Protein AF-A0A7C9INV6-F1 (afdb_monomer_lite)

Organism: NCBI:txid295255

Radius of gyration: 20.84 Å; chains: 1; bounding box: 30×26×68 Å

Foldseek 3Di:
DDWAAAPLPSPDIDDDDVVRPLDRHDPVCCVVQVVVCVVPDPPVRCSVCVVVSVVVVVVVVVVVVVVVVVVVVVVVVVVVVVVPD

pLDDT: mean 76.13, std 16.33, range [43.38, 91.44]

Structure (mmCIF, N/CA/C/O backbone):
data_AF-A0A7C9INV6-F1
#
_entry.id   AF-A0A7C9INV6-F1
#
loop_
_atom_site.group_PDB
_atom_site.id
_atom_site.type_symbol
_atom_site.label_atom_id
_atom_site.label_alt_id
_atom_site.label_comp_id
_atom_site.label_asym_id
_atom_site.label_entity_id
_atom_site.label_seq_id
_atom_site.pdbx_PDB_ins_code
_atom_site.Cartn_x
_atom_site.Cartn_y
_atom_site.Cartn_z
_atom_site.occupancy
_atom_site.B_iso_or_equiv
_atom_site.auth_seq_id
_atom_site.auth_comp_id
_atom_site.auth_asym_id
_atom_site.auth_atom_id
_atom_site.pdbx_PDB_model_num
ATOM 1 N N . MET A 1 1 ? -15.014 6.958 14.877 1.00 61.16 1 MET A N 1
ATOM 2 C CA . MET A 1 1 ? -14.171 6.648 13.697 1.00 61.16 1 MET A CA 1
ATOM 3 C C . MET A 1 1 ? -12.786 7.203 13.959 1.00 61.16 1 MET A C 1
ATOM 5 O O . MET A 1 1 ? -12.700 8.341 14.405 1.00 61.16 1 MET A O 1
ATOM 9 N N . SER A 1 2 ? -11.732 6.430 13.708 1.00 77.44 2 SER A N 1
ATOM 10 C CA . SER A 1 2 ? -10.353 6.850 14.000 1.00 77.44 2 SER A CA 1
ATOM 11 C C . SER A 1 2 ? -9.662 7.279 12.707 1.00 77.44 2 SER A C 1
ATOM 13 O O . SER A 1 2 ? -9.701 6.549 11.716 1.00 77.44 2 SER A O 1
ATOM 15 N N . ARG A 1 3 ? -9.049 8.468 12.691 1.00 82.19 3 ARG A N 1
ATOM 16 C CA . ARG A 1 3 ? -8.335 8.996 11.517 1.00 82.19 3 ARG A CA 1
ATOM 17 C C . ARG A 1 3 ? -6.883 8.511 11.539 1.00 82.19 3 ARG A C 1
ATOM 19 O O . ARG A 1 3 ? -6.171 8.781 12.502 1.00 82.19 3 ARG A O 1
ATOM 26 N N . LYS A 1 4 ? -6.446 7.819 10.485 1.00 87.31 4 LYS A N 1
ATOM 27 C CA . LYS A 1 4 ? -5.085 7.273 10.339 1.00 87.31 4 LYS A CA 1
ATOM 28 C C . LYS A 1 4 ? -4.384 7.847 9.115 1.00 87.31 4 LYS A C 1
ATOM 30 O O . LYS A 1 4 ? -5.036 8.237 8.152 1.00 87.31 4 LYS A O 1
ATOM 35 N N . THR A 1 5 ? -3.060 7.903 9.158 1.00 90.81 5 THR A N 1
ATOM 36 C CA . THR A 1 5 ? -2.227 8.301 8.014 1.00 90.81 5 THR A CA 1
ATOM 37 C C . THR A 1 5 ? -1.900 7.070 7.169 1.00 90.81 5 THR A C 1
ATOM 39 O O . THR A 1 5 ? -1.592 6.013 7.721 1.00 90.81 5 THR A O 1
ATOM 42 N N . CYS A 1 6 ? -1.990 7.185 5.841 1.00 91.44 6 CYS A N 1
ATOM 43 C CA . CYS A 1 6 ? -1.635 6.101 4.928 1.00 91.44 6 CYS A CA 1
ATOM 44 C C . CYS A 1 6 ? -0.129 5.838 4.960 1.00 91.44 6 CYS A C 1
ATOM 46 O O . CYS A 1 6 ? 0.662 6.734 4.684 1.00 91.44 6 CYS A O 1
ATOM 48 N N . LEU A 1 7 ? 0.272 4.596 5.224 1.00 90.31 7 LEU A N 1
ATOM 49 C CA . LEU A 1 7 ? 1.684 4.210 5.293 1.00 90.31 7 LEU A CA 1
ATOM 50 C C . LEU A 1 7 ? 2.375 4.208 3.912 1.00 90.31 7 LEU A C 1
ATOM 52 O O . LEU A 1 7 ? 3.606 4.205 3.817 1.00 90.31 7 LEU A O 1
ATOM 56 N N . TRP A 1 8 ? 1.592 4.202 2.826 1.00 89.00 8 TRP A N 1
ATOM 57 C CA . TRP A 1 8 ? 2.131 4.173 1.468 1.00 89.00 8 TRP A CA 1
ATOM 58 C C . TRP A 1 8 ? 2.833 5.468 1.068 1.00 89.00 8 TRP A C 1
ATOM 60 O O . TRP A 1 8 ? 3.874 5.431 0.439 1.00 89.00 8 TRP A O 1
ATOM 70 N N . ASP A 1 9 ? 2.343 6.626 1.455 1.00 86.31 9 ASP A N 1
ATOM 71 C CA . ASP A 1 9 ? 2.967 7.903 1.078 1.00 86.31 9 ASP A CA 1
ATOM 72 C C . ASP A 1 9 ? 3.182 8.800 2.292 1.00 86.31 9 ASP A C 1
ATOM 74 O O . ASP A 1 9 ? 3.987 9.721 2.236 1.00 86.31 9 ASP A O 1
A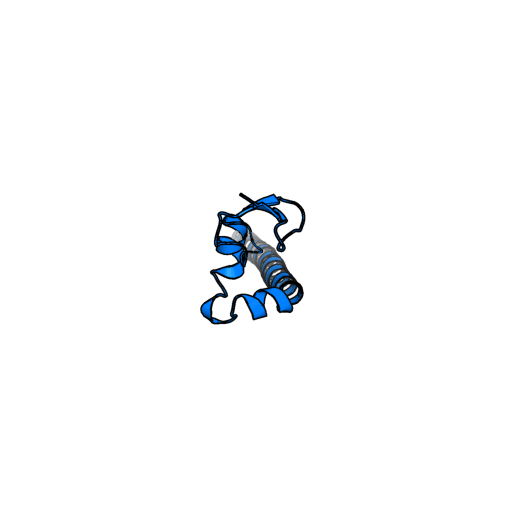TOM 78 N N . ASN A 1 10 ? 2.538 8.490 3.418 1.00 87.19 10 ASN A N 1
ATOM 79 C CA . ASN A 1 10 ? 2.489 9.328 4.608 1.00 87.19 10 ASN A CA 1
ATOM 80 C C . ASN A 1 10 ? 1.973 10.754 4.339 1.00 87.19 10 ASN A C 1
ATOM 82 O O . ASN A 1 10 ? 2.135 11.619 5.197 1.00 87.19 10 ASN A O 1
ATOM 86 N N . THR A 1 11 ? 1.325 11.008 3.195 1.00 87.06 11 THR A N 1
ATOM 87 C CA . THR A 1 11 ? 0.832 12.341 2.821 1.00 87.06 11 THR A CA 1
ATOM 88 C C . THR A 1 11 ? -0.654 12.495 3.100 1.00 87.06 11 THR A C 1
ATOM 90 O O . THR A 1 11 ? -1.086 13.561 3.538 1.00 87.06 11 THR A O 1
ATOM 93 N N . HIS A 1 12 ? -1.448 11.438 2.917 1.00 87.50 12 HIS A N 1
ATOM 94 C CA . HIS A 1 12 ? -2.895 11.519 3.093 1.00 87.50 12 HIS A CA 1
ATOM 95 C C . HIS A 1 12 ? -3.408 10.716 4.291 1.00 87.50 12 HIS A C 1
ATOM 97 O O . HIS A 1 12 ? -2.841 9.708 4.726 1.00 87.50 12 HIS A O 1
ATOM 103 N N . LYS A 1 13 ? -4.531 11.188 4.836 1.00 91.06 13 LYS A N 1
ATOM 104 C CA . LYS A 1 13 ? -5.227 10.574 5.967 1.00 91.06 13 LYS A CA 1
ATOM 105 C C . LYS A 1 13 ? -6.506 9.898 5.489 1.00 91.06 13 LYS A C 1
ATOM 107 O O . LYS A 1 13 ? -7.161 10.379 4.570 1.00 91.06 13 LYS A O 1
ATOM 112 N N . PHE A 1 14 ? -6.881 8.803 6.134 1.00 89.50 14 PHE A N 1
ATOM 113 C CA . PHE A 1 14 ? -8.108 8.067 5.859 1.00 89.50 14 PHE A CA 1
ATOM 114 C C . PHE A 1 14 ? -8.825 7.703 7.162 1.00 89.50 14 PHE A C 1
ATOM 116 O O . PHE A 1 14 ? -8.227 7.654 8.239 1.00 89.50 14 PHE A O 1
ATOM 123 N N . ASN A 1 15 ? -10.134 7.479 7.063 1.00 87.50 15 ASN A N 1
ATOM 124 C CA . ASN A 1 15 ? -10.954 7.087 8.202 1.00 87.50 15 ASN A CA 1
ATOM 125 C C . ASN A 1 15 ? -10.993 5.559 8.300 1.00 87.50 15 ASN A C 1
ATOM 127 O O . ASN A 1 15 ? -11.368 4.888 7.338 1.00 87.50 15 ASN A O 1
ATOM 131 N N . CYS A 1 16 ? -10.653 5.023 9.470 1.00 83.62 16 CYS A N 1
ATOM 132 C CA . CYS A 1 16 ? -10.909 3.631 9.822 1.00 83.62 16 CYS A CA 1
ATOM 133 C C . CYS A 1 16 ? -12.255 3.519 10.541 1.00 83.62 16 CYS A C 1
ATOM 135 O O . CYS A 1 16 ? -12.551 4.296 11.466 1.00 83.62 16 CYS A O 1
ATOM 137 N N . LYS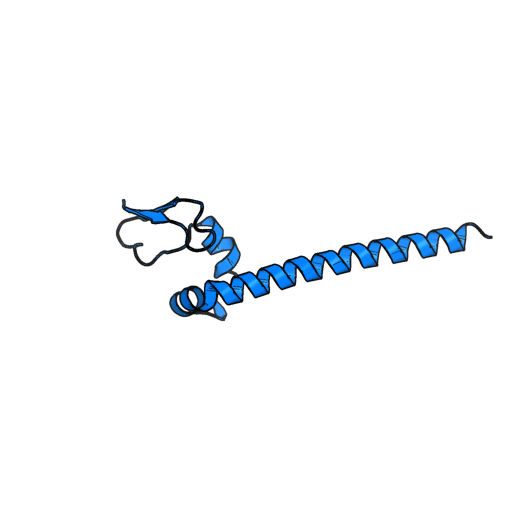 A 1 17 ? -13.057 2.525 10.146 1.00 84.56 17 LYS A N 1
ATOM 138 C CA . LYS A 1 17 ? -14.221 2.115 10.934 1.00 84.56 17 LYS A CA 1
ATOM 139 C C . LYS A 1 17 ? -13.759 1.354 12.179 1.00 84.56 17 LYS A C 1
ATOM 141 O O . LYS A 1 17 ? -12.619 0.894 12.268 1.00 84.56 17 LYS A O 1
ATOM 146 N N . VAL A 1 18 ? -14.658 1.248 13.151 1.00 80.38 18 VAL A N 1
ATOM 147 C CA . VAL A 1 18 ? -14.445 0.432 14.353 1.00 80.38 18 VAL A CA 1
ATOM 148 C C . VAL A 1 18 ? -14.249 -1.027 13.912 1.00 80.38 18 VAL A C 1
ATOM 150 O O . VAL A 1 18 ? -15.011 -1.508 13.077 1.00 80.38 18 VAL A O 1
ATOM 153 N N . GLY A 1 19 ? -13.193 -1.690 14.396 1.00 81.25 19 GLY A N 1
ATOM 154 C CA . GLY A 1 19 ? -12.798 -3.044 13.967 1.00 81.25 19 GLY A CA 1
ATOM 155 C C . GLY A 1 19 ? -11.825 -3.108 12.777 1.00 81.25 19 GLY A C 1
ATOM 156 O O . GLY A 1 19 ? -11.308 -4.177 12.458 1.00 81.25 19 GLY A O 1
ATOM 157 N N . GLU A 1 20 ? -11.505 -1.976 12.139 1.00 81.81 20 GLU A N 1
ATOM 158 C CA . GLU A 1 20 ? -10.544 -1.897 11.022 1.00 81.81 20 GLU A CA 1
ATOM 159 C C . GLU A 1 20 ? -9.215 -1.247 11.430 1.00 81.81 20 GLU A C 1
ATOM 161 O O . GLU A 1 20 ? -8.494 -0.665 10.616 1.00 81.81 20 GLU A O 1
ATOM 166 N N . GLU A 1 21 ? -8.878 -1.309 12.713 1.00 80.38 21 GLU A N 1
ATOM 167 C CA . GLU A 1 21 ? -7.702 -0.633 13.259 1.00 80.38 21 GLU A CA 1
ATOM 168 C C . GLU A 1 21 ? -6.386 -1.254 12.779 1.00 80.38 21 GLU A C 1
ATOM 170 O O . GLU A 1 21 ? -5.359 -0.581 12.751 1.00 80.38 21 GLU A O 1
ATOM 175 N N . TRP A 1 22 ? -6.417 -2.497 12.313 1.00 80.12 22 TRP A N 1
ATOM 176 C CA . TRP A 1 22 ? -5.283 -3.158 11.675 1.00 80.12 22 TRP A CA 1
ATOM 177 C C . TRP A 1 22 ? -4.952 -2.586 10.284 1.00 80.12 22 TRP A C 1
ATOM 179 O O . TRP A 1 22 ? -3.861 -2.835 9.772 1.00 80.12 22 TRP A O 1
ATOM 189 N N . LYS A 1 23 ? -5.841 -1.790 9.665 1.00 83.62 23 LYS A N 1
ATOM 190 C CA . LYS A 1 23 ? -5.566 -1.152 8.369 1.00 83.62 23 LYS A CA 1
ATOM 191 C C . LYS A 1 23 ? -4.582 0.007 8.522 1.00 83.62 23 LYS A C 1
ATOM 193 O O . LYS A 1 23 ? -4.795 0.937 9.298 1.00 83.62 23 LYS A O 1
ATOM 198 N N . PHE A 1 24 ? -3.528 -0.029 7.713 1.00 88.50 24 PHE A N 1
ATOM 199 C CA . PHE A 1 24 ? -2.501 1.017 7.613 1.00 88.50 24 PHE A CA 1
ATOM 200 C C . PHE A 1 24 ? -2.414 1.644 6.210 1.00 88.50 24 PHE A C 1
ATOM 202 O O . PHE A 1 24 ? -1.638 2.571 5.993 1.00 88.50 24 PHE A O 1
ATOM 209 N N . LEU A 1 25 ? -3.226 1.168 5.263 1.00 89.69 25 LEU A N 1
ATOM 210 C CA . LEU A 1 25 ? -3.372 1.727 3.920 1.00 89.69 25 LEU A CA 1
ATOM 211 C C . LEU A 1 25 ? -4.785 2.275 3.741 1.00 89.69 25 LEU A C 1
ATOM 213 O O . LEU A 1 25 ? -5.753 1.680 4.224 1.00 89.69 25 LEU A O 1
ATOM 217 N N . CYS A 1 26 ? -4.913 3.362 2.983 1.00 90.75 26 CYS A N 1
ATOM 218 C CA . CYS A 1 26 ? -6.219 3.782 2.493 1.00 90.75 26 CYS A CA 1
ATOM 219 C C . CYS A 1 26 ? -6.766 2.755 1.483 1.00 90.75 26 CYS A C 1
ATOM 221 O O . CYS A 1 26 ? -6.021 1.941 0.932 1.00 90.75 26 CYS A O 1
ATOM 223 N N . LYS A 1 27 ? -8.070 2.820 1.186 1.00 88.75 27 LYS A N 1
ATOM 224 C CA . LYS A 1 27 ? -8.723 1.902 0.235 1.00 88.75 27 LYS A CA 1
ATOM 225 C C . LYS A 1 27 ? -8.048 1.907 -1.146 1.00 88.75 27 LYS A C 1
ATOM 227 O O . LYS A 1 27 ? -7.875 0.845 -1.736 1.00 88.75 27 LYS A O 1
ATOM 232 N N . SER A 1 28 ? -7.637 3.080 -1.627 1.00 90.00 28 SER A N 1
ATOM 233 C CA . SER A 1 28 ? -7.000 3.238 -2.938 1.00 90.00 28 SER A CA 1
ATOM 234 C C . SER A 1 28 ? -5.599 2.623 -2.978 1.00 90.00 28 SER A C 1
ATOM 236 O O . 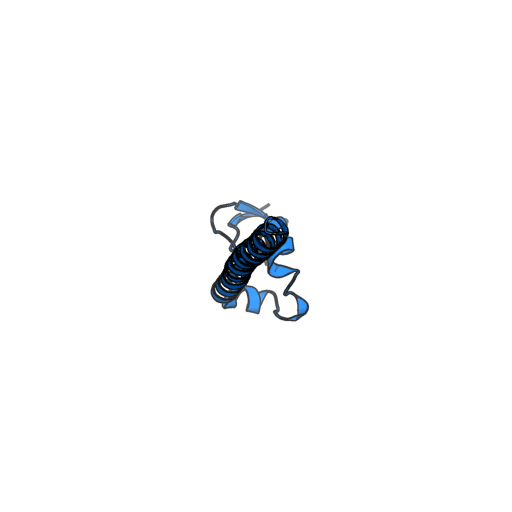SER A 1 28 ? -5.314 1.816 -3.855 1.00 90.00 28 SER A O 1
ATOM 238 N N . CYS A 1 29 ? -4.740 2.929 -2.000 1.00 90.12 29 CYS A N 1
ATOM 239 C CA . CYS A 1 29 ? -3.391 2.363 -1.915 1.00 90.12 29 CYS A CA 1
ATOM 240 C C . CYS A 1 29 ? -3.418 0.859 -1.644 1.00 90.12 29 CYS A C 1
ATOM 242 O O . CYS A 1 29 ? -2.595 0.126 -2.182 1.00 90.12 29 CYS A O 1
ATOM 244 N N . TYR A 1 30 ? -4.383 0.386 -0.854 1.00 89.81 30 TYR A N 1
ATOM 245 C CA . TYR A 1 30 ? -4.606 -1.041 -0.653 1.00 89.81 30 TYR A CA 1
ATOM 246 C C . TYR A 1 30 ? -4.891 -1.751 -1.982 1.00 89.81 30 TYR A C 1
ATOM 248 O O . TYR A 1 30 ? -4.220 -2.725 -2.318 1.00 89.81 30 TYR A O 1
ATOM 256 N N . ALA A 1 31 ? -5.841 -1.232 -2.766 1.00 89.44 31 ALA A N 1
ATOM 257 C CA . ALA A 1 31 ? -6.195 -1.802 -4.063 1.00 89.44 31 ALA A CA 1
ATOM 258 C C . ALA A 1 31 ? -5.050 -1.724 -5.082 1.00 89.44 31 ALA A C 1
ATOM 260 O O . ALA A 1 31 ? -4.875 -2.641 -5.875 1.00 89.44 31 ALA A O 1
ATOM 261 N N . LYS A 1 32 ? -4.265 -0.644 -5.054 1.00 89.69 32 LYS A N 1
ATOM 262 C CA . LYS A 1 32 ? -3.206 -0.411 -6.038 1.00 89.69 32 LYS A CA 1
ATOM 263 C C . LYS A 1 32 ? -1.919 -1.182 -5.743 1.00 89.69 32 LYS A C 1
ATOM 265 O O . LYS A 1 32 ? -1.334 -1.721 -6.668 1.00 89.69 32 LYS A O 1
ATOM 270 N N . HIS A 1 33 ? -1.500 -1.242 -4.479 1.00 89.38 33 HIS A N 1
ATOM 271 C CA . HIS A 1 33 ? -0.165 -1.726 -4.106 1.00 89.38 33 HIS A CA 1
ATOM 272 C C . HIS A 1 33 ? -0.191 -3.065 -3.372 1.00 89.38 33 HIS A C 1
ATOM 274 O O . HIS A 1 33 ? 0.682 -3.897 -3.590 1.00 89.38 33 HIS A O 1
ATOM 280 N N . TYR A 1 34 ? -1.193 -3.309 -2.518 1.00 88.56 34 TYR A N 1
ATOM 281 C CA . TYR A 1 34 ? -1.273 -4.562 -1.761 1.00 88.56 34 TYR A CA 1
ATOM 282 C C . TYR A 1 34 ? -1.984 -5.671 -2.538 1.00 88.56 34 TYR A C 1
ATOM 284 O O . TYR A 1 34 ? -1.482 -6.788 -2.592 1.00 88.56 34 TYR A O 1
ATOM 292 N N . VAL A 1 35 ? -3.128 -5.389 -3.174 1.00 89.19 35 VAL A N 1
ATOM 293 C CA . VAL A 1 35 ? -3.899 -6.412 -3.914 1.00 89.19 35 VAL A CA 1
ATOM 294 C C . VAL A 1 35 ? -3.067 -7.179 -4.955 1.00 89.19 35 VAL A C 1
ATOM 296 O O . VAL A 1 35 ? -3.225 -8.396 -4.997 1.00 89.19 35 VAL A O 1
ATOM 299 N N . PRO A 1 36 ? -2.158 -6.558 -5.734 1.00 88.50 36 PRO A N 1
ATOM 300 C CA . PRO A 1 36 ? -1.324 -7.289 -6.696 1.00 88.50 36 PRO A CA 1
ATOM 301 C C . PRO A 1 36 ? -0.306 -8.247 -6.065 1.00 88.50 36 PRO A C 1
ATOM 303 O O . PRO A 1 36 ? 0.233 -9.112 -6.751 1.00 88.50 36 PRO A O 1
ATOM 306 N N . VAL A 1 37 ? 0.003 -8.073 -4.778 1.00 86.75 37 VAL A N 1
ATOM 307 C CA . VAL A 1 37 ? 1.033 -8.844 -4.067 1.00 86.75 37 VAL A CA 1
ATOM 308 C C . VAL A 1 37 ? 0.483 -9.595 -2.852 1.00 86.75 37 VAL A C 1
ATOM 310 O O . VAL A 1 37 ? 1.256 -10.216 -2.124 1.00 86.75 37 VAL A O 1
ATOM 313 N N . LYS A 1 38 ? -0.841 -9.579 -2.646 1.00 87.56 38 LYS A N 1
ATOM 314 C CA . LYS A 1 38 ? -1.527 -10.182 -1.489 1.00 87.56 38 LYS A CA 1
ATOM 315 C C . LYS A 1 38 ? -1.305 -11.693 -1.376 1.00 87.56 38 LYS A C 1
ATOM 317 O O . LYS A 1 38 ? -1.373 -12.231 -0.281 1.00 87.56 38 LYS A O 1
ATOM 322 N N . ASP A 1 39 ? -1.064 -12.361 -2.505 1.00 88.81 39 ASP A N 1
ATOM 323 C CA . ASP A 1 39 ? -0.824 -13.806 -2.572 1.00 88.81 39 ASP A CA 1
ATOM 324 C C . ASP A 1 39 ? 0.632 -14.161 -2.227 1.00 88.81 39 ASP A C 1
ATOM 326 O O . ASP A 1 39 ? 0.945 -15.316 -1.958 1.00 88.81 39 ASP A O 1
ATOM 330 N N . LYS A 1 40 ? 1.532 -13.166 -2.231 1.00 87.06 40 LYS A N 1
ATOM 331 C CA . LYS A 1 40 ? 2.964 -13.329 -1.934 1.00 87.06 40 LYS A CA 1
ATOM 332 C C . LYS A 1 40 ? 3.354 -12.830 -0.551 1.00 87.06 40 LYS A C 1
ATOM 334 O O . LYS A 1 40 ? 4.320 -13.326 0.011 1.00 87.06 40 LYS A O 1
ATOM 339 N N . TYR A 1 41 ? 2.638 -11.837 -0.032 1.00 87.12 41 TYR A N 1
ATOM 340 C CA . TYR A 1 41 ? 2.928 -11.232 1.260 1.00 87.12 41 TYR A CA 1
ATOM 341 C C . TYR A 1 41 ? 1.671 -11.174 2.106 1.00 87.12 41 TYR A C 1
ATOM 343 O O . TYR A 1 41 ? 0.646 -10.629 1.683 1.00 87.12 41 TYR A O 1
ATOM 351 N N . THR A 1 42 ? 1.782 -11.636 3.348 1.00 89.44 42 THR A N 1
ATOM 352 C CA . THR A 1 42 ? 0.785 -11.288 4.356 1.00 89.44 42 THR A CA 1
ATOM 353 C C . THR A 1 42 ? 0.810 -9.784 4.626 1.00 89.44 42 THR A C 1
ATOM 355 O O . THR A 1 42 ? 1.789 -9.076 4.373 1.00 89.44 42 THR A O 1
ATOM 358 N N . MET A 1 43 ? -0.275 -9.271 5.199 1.00 86.06 43 MET A N 1
ATOM 359 C CA . MET A 1 43 ? -0.413 -7.855 5.540 1.00 86.06 43 MET A CA 1
ATOM 360 C C . MET A 1 43 ? 0.748 -7.346 6.423 1.00 86.06 43 MET A C 1
ATOM 362 O O . MET A 1 43 ? 1.252 -6.239 6.225 1.00 86.06 43 MET A O 1
ATOM 366 N N . ASN A 1 44 ? 1.211 -8.163 7.374 1.00 88.38 44 ASN A N 1
ATOM 367 C CA . ASN A 1 44 ? 2.334 -7.819 8.247 1.00 88.38 44 ASN A CA 1
ATOM 368 C C . ASN A 1 44 ? 3.670 -7.801 7.496 1.00 88.38 44 ASN A C 1
ATOM 370 O O . ASN A 1 44 ? 4.459 -6.872 7.678 1.00 88.38 44 ASN A O 1
ATOM 374 N N . GLU A 1 45 ? 3.911 -8.776 6.619 1.00 90.31 45 GLU A N 1
ATOM 375 C CA . GLU A 1 45 ? 5.124 -8.813 5.798 1.00 90.31 45 GLU A CA 1
ATOM 376 C C . GLU A 1 45 ? 5.171 -7.653 4.810 1.00 90.31 45 GLU A C 1
ATOM 378 O O . GLU A 1 45 ? 6.223 -7.038 4.640 1.00 90.31 45 GLU A O 1
ATOM 383 N N . PHE A 1 46 ? 4.036 -7.289 4.212 1.00 90.38 46 PHE A N 1
ATOM 384 C CA . PHE A 1 46 ? 3.945 -6.105 3.366 1.00 90.38 46 PHE A CA 1
ATOM 385 C C . PHE A 1 46 ? 4.306 -4.840 4.147 1.00 90.38 46 PHE A C 1
ATOM 387 O O . PHE A 1 46 ? 5.066 -4.005 3.662 1.00 90.38 46 PHE A O 1
ATOM 394 N N . LYS A 1 47 ? 3.798 -4.698 5.378 1.00 89.44 47 LYS A N 1
ATOM 395 C CA . LYS A 1 47 ? 4.117 -3.557 6.247 1.00 89.44 47 LYS A CA 1
ATOM 396 C C . LYS A 1 47 ? 5.613 -3.485 6.562 1.00 89.44 47 LYS A C 1
ATOM 398 O O . LYS A 1 47 ? 6.186 -2.398 6.495 1.00 89.44 47 LYS A O 1
ATOM 403 N N . TYR A 1 48 ? 6.235 -4.617 6.888 1.00 91.44 48 TYR A N 1
ATOM 404 C CA . TYR A 1 48 ? 7.667 -4.692 7.185 1.00 91.44 48 TYR A CA 1
ATOM 405 C C . TYR A 1 48 ? 8.520 -4.369 5.948 1.00 91.44 48 TYR A C 1
ATOM 407 O O . TYR A 1 48 ? 9.477 -3.601 6.025 1.00 91.44 48 TYR A O 1
ATOM 415 N N . ASN A 1 49 ? 8.110 -4.873 4.783 1.00 89.94 49 ASN A N 1
ATOM 416 C CA . ASN A 1 49 ? 8.849 -4.747 3.529 1.00 89.94 49 ASN A CA 1
ATOM 417 C C . ASN A 1 49 ? 8.398 -3.566 2.654 1.00 89.94 49 ASN A C 1
ATOM 419 O O . ASN A 1 49 ? 8.840 -3.446 1.513 1.00 89.94 49 ASN A O 1
ATOM 423 N N . ILE A 1 50 ? 7.560 -2.656 3.161 1.00 88.75 50 ILE A N 1
ATOM 424 C CA . ILE A 1 50 ? 6.923 -1.605 2.350 1.00 88.75 50 ILE A CA 1
ATOM 425 C C . ILE A 1 50 ? 7.936 -0.724 1.603 1.00 88.75 50 ILE A C 1
ATOM 427 O O . ILE A 1 50 ? 7.666 -0.273 0.494 1.00 88.75 50 ILE A O 1
ATOM 431 N N . LYS A 1 51 ? 9.125 -0.497 2.180 1.00 88.69 51 LYS A N 1
ATOM 432 C CA . LYS A 1 51 ? 10.213 0.249 1.524 1.00 88.69 51 LYS A CA 1
ATOM 433 C C . LYS A 1 51 ? 10.784 -0.511 0.323 1.00 88.69 51 LYS A C 1
ATOM 435 O O . LYS A 1 51 ? 10.966 0.086 -0.733 1.00 88.69 51 LYS A O 1
ATOM 440 N N . ALA A 1 52 ? 11.025 -1.813 0.475 1.00 87.69 52 ALA A N 1
ATOM 441 C CA . ALA A 1 52 ? 11.534 -2.668 -0.594 1.00 87.69 52 ALA A CA 1
ATOM 442 C C . ALA A 1 52 ? 10.493 -2.845 -1.710 1.00 87.69 52 ALA A C 1
ATOM 444 O O . ALA A 1 52 ? 10.828 -2.725 -2.884 1.00 87.69 52 ALA A O 1
ATOM 445 N N . ILE A 1 53 ? 9.219 -3.034 -1.352 1.00 87.31 53 ILE A N 1
ATOM 446 C CA . ILE A 1 53 ? 8.116 -3.165 -2.317 1.00 87.31 53 ILE A CA 1
ATOM 447 C C . ILE A 1 53 ? 7.952 -1.876 -3.130 1.00 87.31 53 ILE A C 1
ATOM 449 O O . ILE A 1 53 ? 7.849 -1.938 -4.351 1.00 87.31 53 ILE A O 1
ATOM 453 N N . LYS A 1 54 ? 8.022 -0.704 -2.487 1.00 87.81 54 LYS A N 1
ATOM 454 C CA . LYS A 1 54 ? 8.041 0.588 -3.192 1.00 87.81 54 LYS A CA 1
ATOM 455 C C . LYS A 1 54 ? 9.212 0.722 -4.152 1.00 87.81 54 LYS A C 1
ATOM 457 O O . LYS A 1 54 ? 9.022 1.193 -5.266 1.00 87.81 54 LYS A O 1
ATOM 462 N N . ALA A 1 55 ? 10.413 0.343 -3.717 1.00 85.81 55 ALA A N 1
ATOM 463 C CA . ALA A 1 55 ? 11.599 0.402 -4.563 1.00 85.81 55 ALA A CA 1
ATOM 464 C C . ALA A 1 55 ? 11.453 -0.526 -5.780 1.00 85.81 55 ALA A C 1
ATOM 466 O O . ALA A 1 55 ? 11.761 -0.115 -6.893 1.00 85.81 55 ALA A O 1
ATOM 467 N N . ALA A 1 56 ? 10.902 -1.727 -5.591 1.00 82.69 56 ALA A N 1
ATOM 468 C CA . ALA A 1 56 ? 10.623 -2.670 -6.670 1.00 82.69 56 ALA A CA 1
ATOM 469 C C . ALA A 1 56 ? 9.516 -2.182 -7.625 1.00 82.69 56 ALA A C 1
ATOM 471 O O . ALA A 1 56 ? 9.660 -2.321 -8.838 1.00 82.69 56 ALA A O 1
ATOM 472 N N . GLU A 1 57 ? 8.431 -1.584 -7.116 1.00 80.94 57 GLU A N 1
ATOM 473 C CA . GLU A 1 57 ? 7.403 -0.957 -7.962 1.00 80.94 57 GLU A CA 1
ATOM 474 C C . GLU A 1 57 ? 7.966 0.230 -8.750 1.00 80.94 57 GLU A C 1
ATOM 476 O O . GLU A 1 57 ? 7.679 0.358 -9.939 1.00 80.94 57 GLU A O 1
ATOM 481 N N . LYS A 1 58 ? 8.807 1.063 -8.124 1.00 77.44 58 LYS A N 1
ATOM 482 C CA . LYS A 1 58 ? 9.478 2.173 -8.808 1.00 77.44 58 LYS A CA 1
ATOM 483 C C . LYS A 1 58 ? 10.430 1.663 -9.891 1.00 77.44 58 LYS A C 1
ATOM 485 O O . LYS A 1 58 ? 10.375 2.162 -11.003 1.00 77.44 58 LYS A O 1
ATOM 490 N N . ALA A 1 59 ? 11.232 0.639 -9.601 1.00 76.44 59 ALA A N 1
ATOM 491 C CA . ALA A 1 59 ? 12.132 0.033 -10.580 1.00 76.44 59 ALA A CA 1
ATOM 492 C C . ALA A 1 59 ? 11.371 -0.582 -11.766 1.00 76.44 59 ALA A C 1
ATOM 494 O O . ALA A 1 59 ? 11.793 -0.431 -12.908 1.00 76.44 59 ALA A O 1
ATOM 495 N N . ARG A 1 60 ? 10.216 -1.223 -11.526 1.00 68.56 60 ARG A N 1
ATOM 496 C CA . ARG A 1 60 ? 9.330 -1.680 -12.611 1.00 68.56 60 ARG A CA 1
ATOM 497 C C . ARG A 1 60 ? 8.791 -0.523 -13.443 1.00 68.56 60 ARG A C 1
ATOM 499 O O . ARG A 1 60 ? 8.704 -0.653 -14.656 1.00 68.56 60 ARG A O 1
ATOM 506 N N . PHE A 1 61 ? 8.414 0.580 -12.803 1.00 61.91 61 PHE A N 1
ATOM 507 C CA . PHE A 1 61 ? 7.916 1.757 -13.507 1.00 61.91 61 PHE A CA 1
ATOM 508 C C . PHE A 1 61 ? 9.014 2.440 -14.339 1.00 61.91 61 PHE A C 1
ATOM 510 O O . PHE A 1 61 ? 8.773 2.760 -15.499 1.00 61.91 61 PHE A O 1
ATOM 517 N N . ASP A 1 62 ? 10.220 2.593 -13.786 1.00 60.88 62 ASP A N 1
ATOM 518 C CA . ASP A 1 62 ? 11.373 3.171 -14.488 1.00 60.88 62 ASP A CA 1
ATOM 519 C C . ASP A 1 62 ? 11.815 2.275 -15.660 1.00 60.88 62 ASP A C 1
ATOM 521 O O . ASP A 1 62 ? 12.024 2.766 -16.766 1.00 60.88 62 ASP A O 1
ATOM 525 N N . SER A 1 63 ? 11.846 0.950 -15.470 1.00 56.78 63 SER A N 1
ATOM 526 C CA . SER A 1 63 ? 12.154 -0.006 -16.545 1.00 56.78 63 SER A CA 1
ATOM 527 C C . SER A 1 63 ? 11.138 0.059 -17.693 1.00 56.78 63 SER A C 1
ATOM 529 O O . SER A 1 63 ? 11.513 -0.067 -18.855 1.00 56.78 63 SER A O 1
ATOM 531 N N . ASN A 1 64 ? 9.865 0.328 -17.390 1.00 52.72 64 ASN A N 1
ATOM 532 C CA . ASN A 1 64 ? 8.819 0.490 -18.401 1.00 52.72 64 ASN A CA 1
ATOM 533 C C . ASN A 1 64 ? 8.888 1.851 -19.130 1.00 52.72 64 ASN A C 1
ATOM 535 O O . ASN A 1 64 ? 8.236 2.026 -20.158 1.00 52.72 64 ASN A O 1
ATOM 539 N N . CYS A 1 65 ? 9.666 2.811 -18.615 1.00 49.28 65 CYS A N 1
ATOM 540 C CA . CYS A 1 65 ? 9.982 4.067 -19.297 1.00 49.28 65 CYS A CA 1
ATOM 541 C C . CYS A 1 65 ? 11.060 3.849 -20.374 1.00 49.28 65 CYS A C 1
ATOM 543 O O . CYS A 1 65 ? 10.914 4.334 -21.495 1.00 49.28 65 CYS A O 1
ATOM 545 N N . GLU A 1 66 ? 12.094 3.049 -20.090 1.00 49.50 66 GLU A N 1
ATOM 546 C CA . GLU A 1 66 ? 13.146 2.733 -21.072 1.00 49.50 66 GLU A CA 1
ATOM 547 C C . GLU A 1 66 ? 12.603 1.978 -22.295 1.00 49.50 66 GLU A C 1
ATOM 549 O O . GLU A 1 66 ? 12.962 2.302 -23.427 1.00 49.50 66 GLU A O 1
ATOM 554 N N . THR A 1 67 ? 11.663 1.047 -22.103 1.00 50.12 67 THR A N 1
ATOM 555 C CA . THR A 1 67 ? 11.042 0.314 -23.223 1.00 50.12 67 THR A CA 1
ATOM 556 C C . THR A 1 67 ? 10.223 1.230 -24.144 1.00 50.12 67 THR A C 1
ATOM 558 O O . THR A 1 67 ? 10.173 1.013 -25.353 1.00 50.12 67 THR A O 1
ATOM 561 N N . PHE A 1 68 ? 9.623 2.299 -23.609 1.00 43.38 68 PHE A N 1
ATOM 562 C CA . PHE A 1 68 ? 8.891 3.285 -24.415 1.00 43.38 68 PHE A CA 1
ATOM 563 C C . PHE A 1 68 ? 9.823 4.151 -25.279 1.00 43.38 68 PHE A C 1
ATOM 565 O O . PHE A 1 68 ? 9.446 4.550 -26.379 1.00 43.38 68 PHE A O 1
ATOM 572 N N . HIS A 1 69 ? 11.052 4.407 -24.820 1.00 50.22 69 HIS A N 1
ATOM 573 C CA . HIS A 1 69 ? 12.060 5.139 -25.593 1.00 50.22 69 HIS A CA 1
ATOM 574 C C . HIS A 1 69 ? 12.742 4.286 -26.673 1.00 50.22 69 HIS A C 1
ATOM 576 O O . HIS A 1 69 ? 13.159 4.839 -27.688 1.00 50.22 69 HIS A O 1
ATOM 582 N N . GLN A 1 70 ? 12.833 2.964 -26.496 1.00 49.72 70 GLN A N 1
ATOM 583 C CA . GLN A 1 70 ? 13.387 2.071 -27.523 1.00 49.72 70 GLN A CA 1
ATOM 584 C C . GLN A 1 70 ? 12.415 1.848 -28.692 1.00 49.72 70 GLN A C 1
ATOM 586 O O . GLN A 1 70 ? 12.829 1.947 -29.845 1.00 49.72 70 GLN A O 1
ATOM 591 N N . ASN A 1 71 ? 11.115 1.685 -28.419 1.00 50.25 71 ASN A N 1
ATOM 592 C CA . ASN A 1 71 ? 10.114 1.462 -29.472 1.00 50.25 71 ASN A CA 1
ATOM 593 C C . ASN A 1 71 ? 9.931 2.668 -30.421 1.00 50.25 71 ASN A C 1
ATOM 595 O O . ASN A 1 71 ? 9.640 2.480 -31.596 1.00 50.25 71 ASN A O 1
ATOM 599 N N . LEU A 1 72 ? 10.162 3.905 -29.956 1.00 51.56 72 LEU A N 1
ATOM 600 C CA . LEU A 1 72 ? 10.121 5.111 -30.805 1.00 51.56 72 LEU A CA 1
ATOM 601 C C . LEU A 1 72 ? 11.350 5.272 -31.719 1.00 51.56 72 LEU A C 1
ATOM 603 O O . LEU A 1 72 ? 11.325 6.078 -32.651 1.00 51.56 72 LEU A O 1
ATOM 607 N N . GLN A 1 73 ? 12.447 4.561 -31.446 1.00 51.66 73 GLN A N 1
ATOM 608 C CA . GLN A 1 73 ? 13.653 4.630 -32.270 1.00 51.66 73 GLN A CA 1
ATOM 6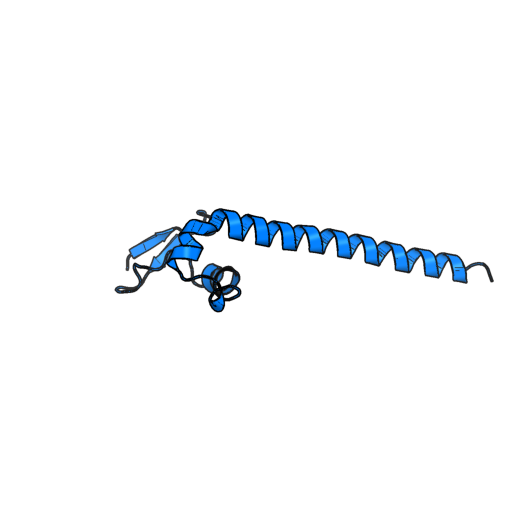09 C C . GLN A 1 73 ? 13.547 3.685 -33.479 1.00 51.66 73 GLN A C 1
ATOM 611 O O . GLN A 1 73 ? 13.951 4.069 -34.573 1.00 51.66 73 GLN A O 1
ATOM 616 N N . GLU A 1 74 ? 12.945 2.503 -33.315 1.00 49.22 74 GLU A N 1
ATOM 617 C CA . GLU A 1 74 ? 12.811 1.507 -34.392 1.00 49.22 74 GLU A CA 1
ATOM 618 C C . GLU A 1 74 ? 11.834 1.936 -35.503 1.00 49.22 74 GLU A C 1
ATOM 620 O O . GLU A 1 74 ? 12.091 1.672 -36.678 1.00 49.22 74 GLU A O 1
ATOM 625 N N . GLU A 1 75 ? 10.765 2.678 -35.185 1.00 54.59 75 GLU A N 1
ATOM 626 C CA . GLU A 1 75 ? 9.833 3.196 -36.204 1.00 54.59 75 GLU A CA 1
ATOM 627 C C . GLU A 1 75 ? 10.462 4.291 -37.091 1.00 54.59 75 GLU A C 1
ATOM 629 O O . GLU A 1 75 ? 10.137 4.392 -38.275 1.00 54.59 75 GLU A O 1
ATOM 634 N N . ARG A 1 76 ? 11.425 5.068 -36.569 1.00 52.78 76 ARG A N 1
ATOM 635 C CA . ARG A 1 76 ? 12.105 6.125 -37.347 1.00 52.78 76 ARG A CA 1
ATOM 636 C C . ARG A 1 76 ? 13.159 5.601 -38.325 1.00 52.78 76 ARG A C 1
ATOM 638 O O . ARG A 1 76 ? 13.429 6.267 -39.324 1.00 52.78 76 ARG A O 1
ATOM 645 N N . ASP A 1 77 ? 13.743 4.430 -38.073 1.00 52.91 77 ASP A N 1
ATOM 646 C CA . ASP A 1 77 ? 14.737 3.820 -38.971 1.00 52.91 77 ASP A CA 1
ATOM 647 C C . ASP A 1 77 ? 14.083 3.151 -40.201 1.00 52.91 77 ASP A C 1
ATOM 649 O O . ASP A 1 77 ? 14.664 3.128 -41.289 1.00 52.91 77 ASP A O 1
ATOM 653 N N . LEU A 1 78 ? 12.833 2.685 -40.081 1.00 53.25 78 LEU A N 1
ATOM 654 C CA . LEU A 1 78 ? 12.073 2.102 -41.197 1.00 53.25 78 LEU A 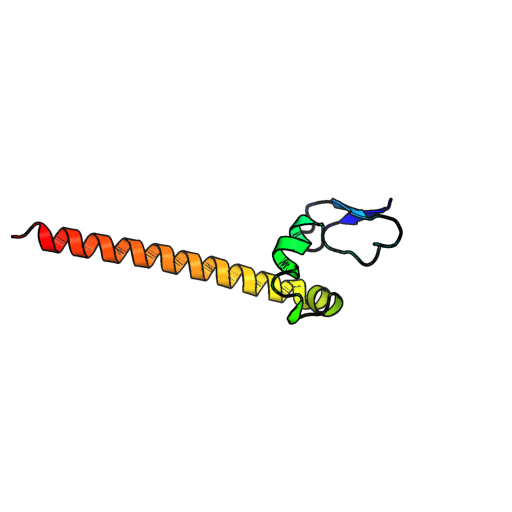CA 1
ATOM 655 C C . LEU A 1 78 ? 11.565 3.155 -42.198 1.00 53.25 78 LEU A C 1
ATOM 657 O O . LEU A 1 78 ? 11.634 2.924 -43.409 1.00 53.25 78 LEU A O 1
ATOM 661 N N . GLU A 1 79 ? 11.121 4.329 -41.737 1.00 54.09 79 GLU A N 1
ATOM 662 C CA . GLU A 1 79 ? 10.705 5.421 -42.636 1.00 54.09 79 GLU A CA 1
ATOM 663 C C . GLU A 1 79 ? 11.884 6.009 -43.436 1.00 54.09 79 GLU A C 1
ATOM 665 O O . GLU A 1 79 ? 11.734 6.369 -44.608 1.00 54.09 79 GLU A O 1
ATOM 670 N N . ALA A 1 80 ? 13.089 6.038 -42.857 1.00 54.44 80 ALA A N 1
ATOM 671 C CA . ALA A 1 80 ? 14.301 6.481 -43.550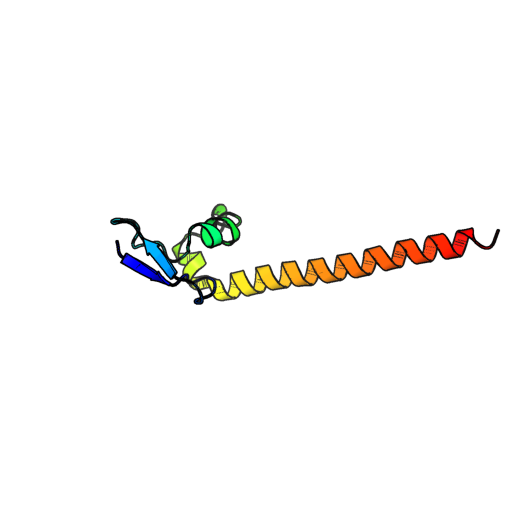 1.00 54.44 80 ALA A CA 1
ATOM 672 C C . ALA A 1 80 ? 14.765 5.507 -44.653 1.00 54.44 80 ALA A C 1
ATOM 674 O O . ALA A 1 80 ? 15.391 5.934 -45.630 1.00 54.44 80 ALA A O 1
ATOM 675 N N . TYR A 1 81 ? 14.447 4.213 -44.533 1.00 54.78 81 TYR A N 1
ATOM 676 C CA . TYR A 1 81 ? 14.783 3.200 -45.538 1.00 54.78 81 TYR A CA 1
ATOM 677 C C . TYR A 1 81 ? 13.844 3.243 -46.757 1.00 54.78 81 TYR A C 1
ATOM 679 O O . TYR A 1 81 ? 14.288 3.027 -47.886 1.00 54.78 81 TYR A O 1
ATOM 687 N N . PHE A 1 82 ? 12.564 3.584 -46.567 1.00 53.53 82 PHE A N 1
ATOM 688 C CA . PHE A 1 82 ? 11.581 3.633 -47.659 1.00 53.53 82 PHE A CA 1
ATOM 689 C C . PHE A 1 82 ? 11.601 4.927 -48.493 1.00 53.53 82 PHE A C 1
ATOM 691 O O . PHE A 1 82 ? 11.105 4.918 -49.615 1.00 53.53 82 PHE A O 1
ATOM 698 N N . CYS A 1 83 ? 12.223 6.011 -48.017 1.00 46.88 83 CYS A N 1
ATOM 699 C CA . CYS A 1 83 ? 12.307 7.287 -48.750 1.00 46.88 83 CYS A CA 1
ATOM 700 C C . CYS A 1 83 ? 13.491 7.366 -49.751 1.00 46.88 83 CYS A C 1
ATOM 702 O O . CYS A 1 83 ? 13.729 8.401 -50.369 1.00 46.88 83 CYS A O 1
ATOM 704 N N . LYS A 1 84 ? 14.262 6.279 -49.916 1.00 52.41 84 LYS A N 1
ATOM 705 C CA . LYS A 1 84 ? 15.414 6.184 -50.840 1.00 52.41 84 LYS A CA 1
ATOM 706 C C . LYS A 1 84 ? 15.172 5.302 -52.075 1.00 52.41 84 LYS A C 1
ATOM 708 O O . LYS A 1 84 ? 16.145 4.921 -52.728 1.00 52.41 84 LYS A O 1
ATOM 713 N N . LYS A 1 85 ? 13.922 4.965 -52.401 1.00 45.25 85 LYS A N 1
ATOM 714 C CA . LYS A 1 85 ? 13.591 4.140 -53.571 1.00 45.25 85 LYS A CA 1
ATOM 715 C C . LYS A 1 85 ? 12.749 4.885 -54.594 1.00 45.25 85 LYS A C 1
ATOM 717 O O . LYS A 1 85 ? 11.854 5.640 -54.163 1.00 45.25 85 LYS A O 1
#

Sequence (85 aa):
MSRKTCLWDNTHKFNCKVGEEWKFLCKSCYAKHYVPVKDKYTMNEFKYNIKAIKAAEKARFDSNCETFHQNLQEERDLEAYFCKK

Secondary structure (DSSP, 8-state):
-EEEE-TTTSS-EEEEPTT-TT--S-HHHIIIIIGGGTTTS-HHHHHHHHHHHHHHHHHHHHHHHHHHHHHHHHHHHHHHHHTT-